Protein AF-A0AAE7NLT5-F1 (afdb_monomer_lite)

Organism: NCBI:txid858423

Secondary structure (DSSP, 8-state):
-PPPHHHHHHHHHHHHHHHHTT-HHHHHHHHHHHHHHHHHHHHHHTTPPPPHHHHT--STTHHHHHHHHHHHHHHHHHHTT-----HHHHHHHHHHHHHHIIIIIHHHHHT--PPPPHHHHHHHHHHHHHHHHTTEEESSTTS--EEE-SBTTB--

Radius of gyration: 15.82 Å; chains: 1; bounding box: 40×37×44 Å

Foldseek 3Di:
DQDDVVVLVVLLVVLVVCLVVWNQVVNQVSLVVNLLSLLVVLCVQAVQDQDPVLVPDPDLCNSVSSLVSVVVQLVVCVVVVQFPFDPVLVVLQVVLVVLLCVQHSVCSVVVDPDGHTSVSSVSNSVSSVSNSQSQWDDPPPPPPDIDGANHRRGRD

Structure (mmCIF, N/CA/C/O backbone):
data_AF-A0AAE7NLT5-F1
#
_entry.id   AF-A0AAE7NLT5-F1
#
loop_
_atom_site.group_PDB
_atom_site.id
_atom_site.type_symbol
_atom_site.label_atom_id
_atom_site.label_alt_id
_atom_site.label_comp_id
_atom_site.label_asym_id
_atom_site.label_entity_id
_atom_site.label_seq_id
_atom_site.pdbx_PDB_ins_code
_atom_site.Cartn_x
_atom_site.Cartn_y
_atom_site.Cartn_z
_atom_site.occupancy
_atom_site.B_iso_or_equiv
_atom_site.auth_seq_id
_atom_site.auth_comp_id
_atom_site.auth_asym_id
_atom_site.auth_atom_id
_atom_site.pdbx_PDB_model_num
ATOM 1 N N . MET A 1 1 ? 6.255 -16.065 9.044 1.00 43.25 1 MET A N 1
ATOM 2 C CA . MET A 1 1 ? 7.531 -15.471 9.501 1.00 43.25 1 MET A CA 1
ATOM 3 C C . MET A 1 1 ? 7.664 -14.153 8.763 1.00 43.25 1 MET A C 1
ATOM 5 O O . MET A 1 1 ? 7.668 -14.196 7.543 1.00 43.25 1 MET A O 1
ATOM 9 N N . LEU A 1 2 ? 7.675 -13.008 9.451 1.00 53.44 2 LEU A N 1
ATOM 10 C CA . LEU A 1 2 ? 7.909 -11.722 8.783 1.00 53.44 2 LEU A CA 1
ATOM 11 C C . LEU A 1 2 ? 9.333 -11.711 8.195 1.00 53.44 2 LEU A C 1
ATOM 13 O O . LEU A 1 2 ? 10.253 -12.177 8.879 1.00 53.44 2 LEU A O 1
ATOM 17 N N . PRO A 1 3 ? 9.548 -11.183 6.979 1.00 58.75 3 PRO A N 1
ATOM 18 C CA . PRO A 1 3 ? 10.893 -10.929 6.482 1.00 58.75 3 PRO A CA 1
ATOM 19 C C . PRO A 1 3 ? 11.623 -10.022 7.474 1.00 58.75 3 PRO A C 1
ATOM 21 O O . PRO A 1 3 ? 11.051 -9.059 7.989 1.00 58.75 3 PRO A O 1
ATOM 24 N N . GLN A 1 4 ? 12.892 -10.316 7.760 1.00 67.94 4 GLN A N 1
ATOM 25 C CA . GLN A 1 4 ? 13.691 -9.437 8.610 1.00 67.94 4 GLN A CA 1
ATOM 26 C C . GLN A 1 4 ? 13.733 -8.041 7.974 1.00 67.94 4 GLN A C 1
ATOM 28 O O . GLN A 1 4 ? 14.023 -7.926 6.785 1.00 67.94 4 GLN A O 1
ATOM 33 N N . SER A 1 5 ? 13.480 -6.979 8.745 1.00 70.44 5 SER A N 1
ATOM 34 C CA . SER A 1 5 ? 13.409 -5.600 8.230 1.00 70.44 5 SER A CA 1
ATOM 35 C C . SER A 1 5 ? 14.638 -5.189 7.400 1.00 70.44 5 SER A C 1
ATOM 37 O O . SER A 1 5 ? 14.513 -4.418 6.454 1.00 70.44 5 SER A O 1
ATOM 39 N N . GLY A 1 6 ? 15.814 -5.771 7.677 1.00 76.25 6 GLY A N 1
ATOM 40 C CA . GLY A 1 6 ? 17.022 -5.579 6.866 1.00 76.25 6 GLY A CA 1
ATOM 41 C C . GLY A 1 6 ? 16.909 -6.085 5.420 1.00 76.25 6 GLY A C 1
ATOM 42 O O . GLY A 1 6 ? 17.471 -5.473 4.516 1.00 76.25 6 GLY A O 1
ATOM 43 N N . VAL A 1 7 ? 16.151 -7.156 5.169 1.00 81.75 7 VAL A N 1
ATOM 44 C CA . VAL A 1 7 ? 15.893 -7.680 3.816 1.00 81.75 7 VAL A CA 1
ATOM 45 C C . VAL A 1 7 ? 14.993 -6.724 3.034 1.00 81.75 7 VAL A C 1
ATOM 47 O O . VAL A 1 7 ? 15.291 -6.417 1.882 1.00 81.75 7 VAL A O 1
ATOM 50 N N . ILE A 1 8 ? 13.944 -6.199 3.672 1.00 84.19 8 ILE A N 1
ATOM 51 C CA . ILE A 1 8 ? 12.999 -5.255 3.056 1.00 84.19 8 ILE A CA 1
ATOM 52 C C . ILE A 1 8 ? 13.724 -3.966 2.649 1.00 84.19 8 ILE A C 1
ATOM 54 O O . ILE A 1 8 ? 13.619 -3.536 1.500 1.00 84.19 8 ILE A O 1
ATOM 58 N N . HIS A 1 9 ? 14.530 -3.396 3.553 1.00 87.56 9 HIS A N 1
ATOM 59 C CA . HIS A 1 9 ? 15.336 -2.210 3.249 1.00 87.56 9 HIS A CA 1
ATOM 60 C C . HIS A 1 9 ? 16.325 -2.476 2.114 1.00 87.56 9 HIS A C 1
ATOM 62 O O .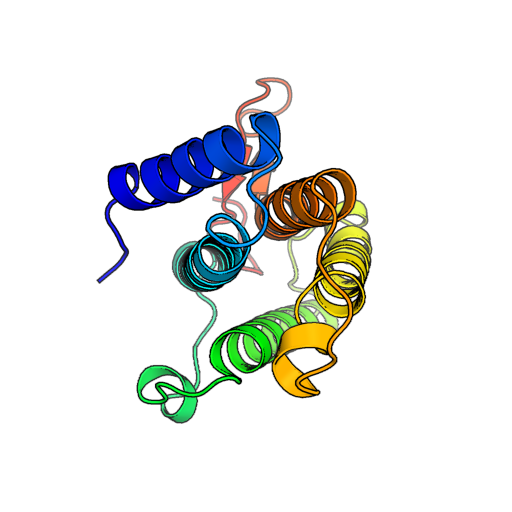 HIS A 1 9 ? 16.433 -1.672 1.195 1.00 87.56 9 HIS A O 1
ATOM 68 N N . LYS A 1 10 ? 16.980 -3.643 2.104 1.00 90.00 10 LYS A N 1
ATOM 69 C CA . LYS A 1 10 ? 17.905 -4.005 1.026 1.00 90.00 10 LYS A CA 1
ATOM 70 C C . LYS A 1 10 ? 17.208 -4.094 -0.333 1.00 90.00 10 LYS A C 1
ATOM 72 O O . LYS A 1 10 ? 17.775 -3.623 -1.317 1.00 90.00 10 LYS A O 1
ATOM 77 N N . ILE A 1 11 ? 16.008 -4.678 -0.409 1.00 91.44 11 ILE A N 1
ATOM 78 C CA . ILE A 1 11 ? 15.230 -4.745 -1.658 1.00 91.44 11 ILE A CA 1
ATOM 79 C C . ILE A 1 11 ? 14.889 -3.333 -2.133 1.00 91.44 11 ILE A C 1
ATOM 81 O O . ILE A 1 11 ? 15.144 -3.019 -3.296 1.00 91.44 11 ILE A O 1
ATOM 85 N N . ARG A 1 12 ? 14.385 -2.477 -1.238 1.00 93.69 12 ARG A N 1
ATOM 86 C CA . ARG A 1 12 ? 14.073 -1.074 -1.534 1.00 93.69 12 ARG A CA 1
ATOM 87 C C . ARG A 1 12 ? 15.296 -0.329 -2.073 1.00 93.69 12 ARG A C 1
ATOM 89 O O . ARG A 1 12 ? 15.247 0.211 -3.174 1.00 93.69 12 ARG A O 1
ATOM 96 N N . ASP A 1 13 ? 16.400 -0.354 -1.334 1.00 94.19 13 ASP A N 1
ATOM 97 C CA . ASP A 1 13 ? 17.609 0.413 -1.649 1.00 94.19 13 ASP A CA 1
ATOM 98 C C . ASP A 1 13 ? 18.252 -0.070 -2.956 1.00 94.19 13 ASP A C 1
ATOM 100 O O . ASP A 1 13 ? 18.623 0.731 -3.812 1.00 94.19 13 ASP A O 1
ATOM 104 N N . THR A 1 14 ? 18.295 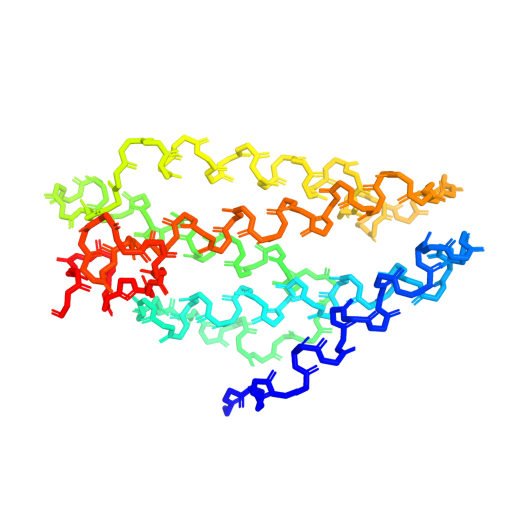-1.390 -3.166 1.00 93.62 14 THR A N 1
ATOM 105 C CA . THR A 1 14 ? 18.775 -1.983 -4.424 1.00 93.62 14 THR A CA 1
ATOM 106 C C . THR A 1 14 ? 17.883 -1.584 -5.603 1.00 93.62 14 THR A C 1
ATOM 108 O O . THR A 1 14 ? 18.382 -1.297 -6.687 1.00 93.62 14 THR A O 1
ATOM 111 N N . THR A 1 15 ? 16.563 -1.543 -5.401 1.00 94.31 15 THR A N 1
ATOM 112 C CA . THR A 1 15 ? 15.610 -1.125 -6.438 1.00 94.31 15 THR A CA 1
ATOM 113 C C . THR A 1 15 ? 15.830 0.335 -6.821 1.00 94.31 15 THR A C 1
ATOM 115 O O . THR A 1 15 ? 15.913 0.637 -8.008 1.00 94.31 15 THR A O 1
ATOM 118 N N . HIS A 1 16 ? 16.006 1.234 -5.848 1.00 95.31 16 HIS A N 1
ATOM 119 C CA . HIS A 1 16 ? 16.345 2.630 -6.137 1.00 95.31 16 HIS A CA 1
ATOM 120 C C . HIS A 1 16 ? 17.666 2.760 -6.901 1.00 95.31 16 HIS A C 1
ATOM 122 O O . HIS A 1 16 ? 17.696 3.466 -7.904 1.00 95.31 16 HIS A O 1
ATOM 128 N N . ALA A 1 17 ? 18.707 2.015 -6.519 1.00 95.44 17 ALA A N 1
ATOM 129 C CA . ALA A 1 17 ? 19.989 2.036 -7.226 1.00 95.44 17 ALA A CA 1
ATOM 130 C C . ALA A 1 17 ? 19.867 1.622 -8.709 1.00 95.44 17 ALA A C 1
ATOM 132 O O . ALA A 1 17 ? 20.485 2.233 -9.584 1.00 95.44 17 ALA A O 1
ATOM 133 N N . PHE A 1 18 ? 19.029 0.628 -9.026 1.00 94.44 18 PHE A N 1
ATOM 134 C CA . PHE A 1 18 ? 18.733 0.275 -10.419 1.00 94.44 18 PHE A CA 1
ATOM 135 C C . PHE A 1 18 ? 17.965 1.385 -11.145 1.00 94.44 18 PHE A C 1
ATOM 137 O O . PHE A 1 18 ? 18.321 1.763 -12.259 1.00 94.44 18 PHE A O 1
ATOM 144 N N . LEU A 1 19 ? 16.959 1.973 -10.495 1.00 94.88 19 LEU A N 1
ATOM 145 C CA . LEU A 1 19 ? 16.178 3.069 -11.073 1.00 94.88 19 LEU A CA 1
ATOM 146 C C . LEU A 1 19 ? 17.008 4.338 -11.307 1.00 94.88 19 LEU A C 1
ATOM 148 O O . LEU A 1 19 ? 16.733 5.077 -12.251 1.00 94.88 19 LEU A O 1
ATOM 152 N N . ASP A 1 20 ? 18.017 4.597 -10.479 1.00 94.75 20 ASP A N 1
ATOM 153 C CA . ASP A 1 20 ? 18.922 5.742 -10.622 1.00 94.75 20 ASP A CA 1
ATOM 154 C C . ASP A 1 20 ? 19.894 5.585 -11.795 1.00 94.75 20 ASP A C 1
ATOM 156 O O . ASP A 1 20 ? 20.291 6.581 -12.396 1.00 94.75 20 ASP A O 1
ATOM 160 N N . THR A 1 21 ? 20.213 4.348 -12.180 1.00 95.31 21 THR A N 1
ATOM 161 C CA . THR A 1 21 ? 21.024 4.045 -13.373 1.00 95.31 21 THR A CA 1
ATOM 162 C C . THR A 1 21 ? 20.182 3.820 -14.634 1.00 95.31 21 THR A C 1
ATOM 164 O O . THR A 1 21 ? 20.730 3.582 -15.707 1.00 95.31 21 THR A O 1
ATOM 167 N N . GLY A 1 22 ? 18.851 3.918 -14.529 1.00 91.00 22 GLY A N 1
ATOM 168 C CA . GLY A 1 22 ? 17.919 3.693 -15.637 1.00 91.00 22 GLY A CA 1
ATOM 169 C C . GLY A 1 22 ? 17.648 2.219 -15.952 1.00 91.00 22 GLY A C 1
ATOM 170 O O . GLY A 1 22 ? 16.963 1.933 -16.930 1.00 91.00 22 GLY A O 1
ATOM 171 N N . ASN A 1 23 ? 18.139 1.287 -15.132 1.00 92.00 23 ASN A N 1
ATOM 172 C CA . ASN A 1 23 ? 17.928 -0.147 -15.308 1.00 92.00 23 ASN A CA 1
ATOM 173 C C . ASN A 1 23 ? 16.531 -0.556 -14.808 1.00 92.00 23 ASN A C 1
ATOM 175 O O . ASN A 1 23 ? 16.336 -0.932 -13.650 1.00 92.00 23 ASN A O 1
ATOM 179 N N . THR A 1 24 ? 15.531 -0.436 -15.680 1.00 90.88 24 THR A N 1
ATOM 180 C CA . THR A 1 24 ? 14.134 -0.760 -15.360 1.00 90.88 24 THR A CA 1
ATOM 181 C C . THR A 1 24 ? 13.845 -2.260 -15.386 1.00 90.88 24 THR A C 1
ATOM 183 O O . THR A 1 24 ? 12.963 -2.700 -14.646 1.00 90.88 24 THR A O 1
ATOM 186 N N . ASP A 1 25 ? 14.610 -3.041 -16.150 1.00 89.12 25 ASP A N 1
ATOM 187 C CA . ASP A 1 25 ? 14.444 -4.493 -16.281 1.00 89.12 25 ASP A CA 1
ATOM 188 C C . ASP A 1 25 ? 14.768 -5.230 -14.975 1.00 89.12 25 ASP A C 1
ATOM 190 O O . ASP A 1 25 ? 13.997 -6.089 -14.546 1.00 89.12 25 ASP A O 1
ATOM 194 N N . ASP A 1 26 ? 15.849 -4.845 -14.287 1.00 89.19 26 ASP A N 1
ATOM 195 C CA . ASP A 1 26 ? 16.204 -5.418 -12.981 1.00 89.19 26 ASP A CA 1
ATOM 196 C C . ASP A 1 26 ? 15.395 -4.810 -11.825 1.00 89.19 26 ASP A C 1
ATOM 198 O O . ASP A 1 26 ? 15.167 -5.466 -10.799 1.00 89.19 26 ASP A O 1
ATOM 202 N N . ALA A 1 27 ? 14.947 -3.557 -11.964 1.00 91.62 27 ALA A N 1
ATOM 203 C CA . ALA A 1 27 ? 14.131 -2.891 -10.952 1.00 91.62 27 ALA A CA 1
ATOM 204 C C . ALA A 1 27 ? 12.711 -3.464 -10.899 1.00 91.62 27 ALA A C 1
ATOM 206 O O . ALA A 1 27 ? 12.191 -3.724 -9.813 1.00 91.62 27 ALA A O 1
ATOM 207 N N . ALA A 1 28 ? 12.086 -3.691 -12.058 1.00 88.56 28 ALA A N 1
ATOM 208 C CA . ALA A 1 28 ? 10.700 -4.125 -12.154 1.00 88.56 28 ALA A CA 1
ATOM 209 C C . ALA A 1 28 ? 10.386 -5.356 -11.285 1.00 88.56 28 ALA A C 1
ATOM 211 O O . ALA A 1 28 ? 9.534 -5.218 -10.413 1.00 88.56 28 ALA A O 1
ATOM 212 N N . PRO A 1 29 ? 11.039 -6.528 -11.400 1.00 86.75 29 PRO A N 1
ATOM 213 C CA . PRO A 1 29 ? 10.693 -7.698 -10.585 1.00 86.75 29 PRO A CA 1
ATOM 214 C C . PRO A 1 29 ? 10.886 -7.471 -9.075 1.00 86.75 29 PRO A C 1
ATOM 216 O O . PRO A 1 29 ? 10.167 -8.058 -8.266 1.00 86.75 29 PRO A O 1
ATOM 219 N N . ARG A 1 30 ? 11.805 -6.583 -8.676 1.00 90.44 30 ARG A N 1
ATOM 220 C CA . ARG A 1 30 ? 12.052 -6.245 -7.265 1.00 90.44 30 ARG A CA 1
ATOM 221 C C . ARG A 1 30 ? 10.960 -5.368 -6.670 1.00 90.44 30 ARG A C 1
ATOM 223 O O . ARG A 1 30 ? 10.654 -5.524 -5.493 1.00 90.44 30 ARG A O 1
ATOM 230 N N . ILE A 1 31 ? 10.333 -4.506 -7.472 1.00 92.06 31 ILE A N 1
ATOM 231 C CA . ILE A 1 31 ? 9.182 -3.696 -7.043 1.00 92.06 31 ILE A CA 1
ATOM 232 C C . ILE A 1 31 ? 8.015 -4.594 -6.634 1.00 92.06 31 ILE A C 1
ATOM 234 O O . ILE A 1 31 ? 7.382 -4.331 -5.616 1.00 92.06 31 ILE A O 1
ATOM 238 N N . ARG A 1 32 ? 7.758 -5.688 -7.365 1.00 87.12 32 ARG A N 1
ATOM 23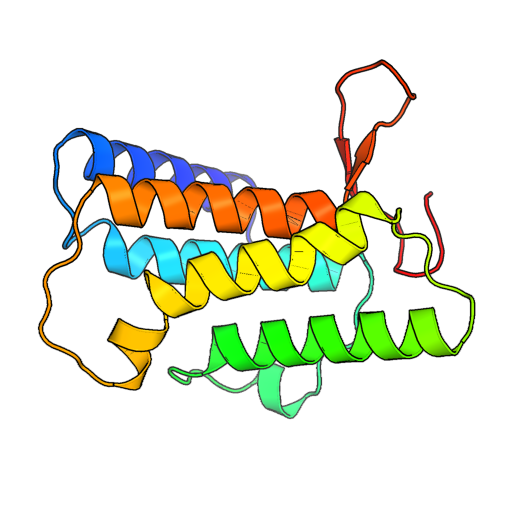9 C CA . ARG A 1 32 ? 6.729 -6.668 -6.986 1.00 87.12 32 ARG A CA 1
ATOM 240 C C . ARG A 1 32 ? 7.033 -7.300 -5.637 1.00 87.12 32 ARG A C 1
ATOM 242 O O . ARG A 1 32 ? 6.172 -7.275 -4.765 1.00 87.12 32 ARG A O 1
ATOM 249 N N . GLN A 1 33 ? 8.253 -7.808 -5.465 1.00 87.44 33 GLN A N 1
ATOM 250 C CA . GLN A 1 33 ? 8.687 -8.390 -4.192 1.00 87.44 33 GLN A CA 1
ATOM 251 C C . GLN A 1 33 ? 8.533 -7.373 -3.060 1.00 87.44 33 GLN A C 1
ATOM 253 O O . GLN A 1 33 ? 7.952 -7.674 -2.024 1.00 87.44 33 GLN A O 1
ATOM 258 N N . TYR A 1 34 ? 9.004 -6.143 -3.281 1.00 92.38 34 TYR A N 1
ATOM 259 C CA . TYR A 1 34 ? 8.878 -5.063 -2.314 1.00 92.38 34 TYR A CA 1
ATOM 260 C C . TYR A 1 34 ? 7.420 -4.797 -1.941 1.00 92.38 34 TYR A C 1
ATOM 262 O O . TYR A 1 34 ? 7.091 -4.694 -0.762 1.00 92.38 34 TYR A O 1
ATOM 270 N N . PHE A 1 35 ? 6.540 -4.731 -2.937 1.00 91.88 35 PHE A N 1
ATOM 271 C CA . PHE A 1 35 ? 5.133 -4.463 -2.715 1.00 91.88 35 PHE A CA 1
ATOM 272 C C . PHE A 1 35 ? 4.442 -5.583 -1.936 1.00 91.88 35 PHE A C 1
ATOM 274 O O . PHE A 1 35 ? 3.766 -5.299 -0.952 1.00 91.88 35 PHE A O 1
ATOM 281 N N . GLU A 1 36 ? 4.647 -6.840 -2.329 1.00 89.06 36 GLU A N 1
ATOM 282 C CA . GLU A 1 36 ? 4.102 -8.008 -1.627 1.00 89.06 36 GLU A CA 1
ATOM 283 C C . GLU A 1 36 ? 4.561 -8.019 -0.161 1.00 89.06 36 GLU A C 1
ATOM 285 O O . GLU A 1 36 ? 3.726 -8.104 0.739 1.00 89.06 36 GLU A O 1
ATOM 290 N N . PHE A 1 37 ? 5.849 -7.767 0.103 1.00 89.75 37 PHE A N 1
ATOM 291 C CA . PHE A 1 37 ? 6.352 -7.648 1.473 1.00 89.75 37 PHE A CA 1
ATOM 292 C C . PHE A 1 37 ? 5.716 -6.500 2.257 1.00 89.75 37 PHE A C 1
ATOM 294 O O . PHE A 1 37 ? 5.427 -6.653 3.444 1.00 89.75 37 PHE A O 1
ATOM 301 N N . LYS A 1 38 ? 5.491 -5.343 1.630 1.00 93.75 38 LYS A N 1
ATOM 302 C CA . LYS A 1 38 ? 4.842 -4.205 2.295 1.00 93.75 38 LYS A CA 1
ATOM 303 C C . LYS A 1 38 ? 3.371 -4.481 2.600 1.00 93.75 38 LYS A C 1
ATOM 305 O O . LYS A 1 38 ? 2.899 -4.076 3.659 1.00 93.75 38 LYS A O 1
ATOM 310 N N . LEU A 1 39 ? 2.665 -5.196 1.727 1.00 93.38 39 LEU A N 1
ATOM 311 C CA . LEU A 1 39 ? 1.291 -5.635 1.975 1.00 93.38 39 LEU A CA 1
ATOM 312 C C . LEU A 1 39 ? 1.229 -6.625 3.145 1.00 93.38 39 LEU A C 1
ATOM 314 O O . LEU A 1 39 ? 0.422 -6.445 4.056 1.00 93.38 39 LEU A O 1
ATOM 318 N N . GLU A 1 40 ? 2.115 -7.623 3.166 1.00 91.19 40 GLU A N 1
ATOM 319 C CA . GLU A 1 40 ? 2.239 -8.572 4.281 1.00 91.19 40 GLU A CA 1
ATOM 320 C C . GLU A 1 40 ? 2.613 -7.879 5.597 1.00 91.19 40 GLU A C 1
ATOM 322 O O . GLU A 1 40 ? 2.065 -8.208 6.652 1.00 91.19 40 GLU A O 1
ATOM 327 N N . GLU A 1 41 ? 3.520 -6.897 5.547 1.00 92.44 41 GLU A N 1
ATOM 328 C CA . GLU A 1 41 ? 3.887 -6.093 6.711 1.00 92.44 41 GLU A CA 1
ATOM 329 C C . GLU A 1 41 ? 2.665 -5.354 7.260 1.00 92.44 41 GLU A C 1
ATOM 331 O O . GLU A 1 41 ? 2.385 -5.474 8.452 1.00 92.44 41 GLU A O 1
ATOM 336 N N . VAL A 1 42 ? 1.920 -4.633 6.413 1.00 95.25 42 VAL A N 1
ATOM 337 C CA . VAL A 1 42 ? 0.690 -3.927 6.811 1.00 95.25 42 VAL A CA 1
ATOM 338 C C . VAL A 1 42 ? -0.279 -4.900 7.472 1.00 95.25 42 VAL A C 1
ATOM 340 O O . VAL A 1 42 ? -0.684 -4.681 8.613 1.00 95.25 42 VAL A O 1
ATOM 343 N N . ILE A 1 43 ? -0.591 -6.004 6.794 1.00 93.88 43 ILE A N 1
ATOM 344 C CA . ILE A 1 43 ? -1.505 -7.038 7.282 1.00 93.88 43 ILE A CA 1
ATOM 345 C C . ILE A 1 43 ? -1.094 -7.526 8.670 1.00 93.88 43 ILE A C 1
ATOM 347 O O . ILE A 1 43 ? -1.910 -7.544 9.593 1.00 93.88 43 ILE A O 1
ATOM 351 N N . SER A 1 44 ? 0.178 -7.890 8.836 1.00 92.56 44 SER A N 1
ATOM 352 C CA . SER A 1 44 ? 0.681 -8.413 10.100 1.00 92.56 44 SER A CA 1
ATOM 353 C C . SER A 1 44 ? 0.713 -7.356 11.200 1.00 92.56 44 SER A C 1
ATOM 355 O O . SER A 1 44 ? 0.488 -7.696 12.360 1.00 92.56 44 SER A O 1
ATOM 357 N N . ARG A 1 45 ? 1.042 -6.102 10.871 1.00 94.31 45 ARG A N 1
ATOM 358 C CA . ARG A 1 45 ? 1.193 -5.014 11.846 1.00 94.31 45 ARG A CA 1
ATOM 359 C C . ARG A 1 45 ? -0.146 -4.524 12.374 1.00 94.31 45 ARG A C 1
ATOM 361 O O . ARG A 1 45 ? -0.230 -4.253 13.565 1.00 94.31 45 ARG A O 1
ATOM 368 N N . VAL A 1 46 ? -1.169 -4.453 11.519 1.00 94.50 46 VAL A N 1
ATOM 369 C CA . VAL A 1 46 ? -2.513 -3.988 11.902 1.00 94.50 46 VAL A CA 1
ATOM 370 C C . VAL A 1 46 ? -3.509 -5.126 12.162 1.00 94.50 46 VAL A C 1
ATOM 372 O O . VAL A 1 46 ? -4.702 -4.878 12.342 1.00 94.50 46 VAL A O 1
ATOM 375 N N . GLY A 1 47 ? -3.035 -6.375 12.199 1.00 90.50 47 GLY A N 1
ATOM 376 C CA . GLY A 1 47 ? -3.833 -7.540 12.587 1.00 90.50 47 GLY A CA 1
ATOM 377 C C . GLY A 1 47 ? -4.962 -7.884 11.614 1.00 90.50 47 GLY A C 1
ATOM 378 O O . GLY A 1 47 ? -6.030 -8.313 12.048 1.00 90.50 47 GLY A O 1
ATOM 379 N N . ILE A 1 48 ? -4.752 -7.686 10.310 1.00 92.00 48 ILE A N 1
ATOM 380 C CA . ILE A 1 48 ? -5.742 -8.044 9.288 1.00 92.00 48 ILE A CA 1
ATOM 381 C C . ILE A 1 48 ? -5.741 -9.570 9.107 1.00 92.00 48 ILE A C 1
ATOM 383 O O . ILE A 1 48 ? -4.690 -10.151 8.825 1.00 92.00 48 ILE A O 1
ATOM 387 N N . PRO A 1 49 ? -6.892 -10.252 9.246 1.00 85.25 49 PRO A N 1
ATOM 388 C CA . PRO A 1 49 ? -6.969 -11.683 8.995 1.00 85.25 49 PRO A CA 1
ATOM 389 C C . PRO A 1 49 ? -6.813 -11.965 7.496 1.00 85.25 49 PRO A C 1
ATOM 391 O O . PRO A 1 49 ? -7.581 -11.459 6.679 1.00 85.25 49 PRO A O 1
ATOM 394 N N . VAL A 1 50 ? -5.838 -12.802 7.133 1.00 77.38 50 VAL A N 1
ATOM 395 C CA . VAL A 1 50 ? -5.650 -13.254 5.747 1.00 77.38 50 VAL A CA 1
ATOM 396 C C . VAL A 1 50 ? -6.408 -14.562 5.530 1.00 77.38 50 VAL A C 1
ATOM 398 O O . VAL A 1 50 ? -6.174 -15.527 6.263 1.00 77.38 50 VAL A O 1
ATOM 401 N N . PRO A 1 51 ? -7.294 -14.641 4.523 1.00 69.44 51 PRO A N 1
ATOM 402 C CA . PRO A 1 51 ? -7.898 -15.896 4.103 1.00 69.44 51 PRO A CA 1
ATOM 403 C C . PRO A 1 51 ? -6.844 -16.975 3.822 1.00 69.44 51 PRO A C 1
ATOM 405 O O . PRO A 1 51 ? -5.885 -16.745 3.087 1.00 69.44 51 PRO A O 1
ATOM 408 N N . ILE A 1 52 ? -7.067 -18.183 4.345 1.00 61.50 52 ILE A N 1
ATOM 409 C CA . ILE A 1 52 ? -6.165 -19.339 4.197 1.00 61.50 52 ILE A CA 1
ATOM 410 C C . ILE A 1 52 ? -5.809 -19.600 2.722 1.00 61.50 52 ILE A C 1
ATOM 412 O O . ILE A 1 52 ? -4.664 -19.907 2.415 1.00 61.50 52 ILE A O 1
ATOM 416 N N . GLY A 1 53 ? -6.754 -19.405 1.796 1.00 61.44 53 GLY A N 1
ATOM 417 C CA . GLY A 1 53 ? -6.522 -19.590 0.358 1.00 61.44 53 GLY A CA 1
ATOM 418 C C . GLY A 1 53 ? -5.500 -18.631 -0.268 1.00 61.44 53 GLY A C 1
ATOM 419 O O . GLY A 1 53 ? -4.954 -18.949 -1.316 1.00 61.44 53 GLY A O 1
ATOM 420 N N . ILE A 1 54 ? -5.210 -17.486 0.360 1.00 64.81 54 ILE A N 1
ATOM 421 C CA . ILE A 1 54 ? -4.166 -16.548 -0.086 1.00 64.81 54 ILE A CA 1
ATOM 422 C C . ILE A 1 54 ? -2.804 -16.966 0.476 1.00 64.81 54 ILE A C 1
ATOM 424 O O . ILE A 1 54 ? -1.806 -16.899 -0.231 1.00 64.81 54 ILE A O 1
ATOM 428 N N . ALA A 1 55 ? -2.768 -17.471 1.714 1.00 58.19 55 ALA A N 1
ATOM 429 C CA . ALA A 1 55 ? -1.533 -17.849 2.406 1.00 58.19 55 ALA A CA 1
ATOM 430 C C . ALA A 1 55 ? -0.752 -18.998 1.735 1.00 58.19 55 ALA A C 1
ATOM 432 O O . ALA A 1 55 ? 0.418 -19.202 2.052 1.00 58.19 55 ALA A O 1
ATOM 433 N N . PHE A 1 56 ? -1.389 -19.748 0.830 1.00 54.75 56 PHE A N 1
ATOM 434 C CA . PHE A 1 56 ? -0.798 -20.896 0.134 1.00 54.75 56 PHE A CA 1
ATOM 435 C C . PHE A 1 56 ? -0.658 -20.705 -1.383 1.00 54.75 56 PHE A C 1
ATOM 437 O O . PHE A 1 56 ? -0.321 -21.664 -2.074 1.00 54.75 56 PHE A O 1
ATOM 444 N N . ASN A 1 57 ? -0.939 -19.512 -1.920 1.00 57.44 57 ASN A N 1
ATOM 445 C CA . ASN A 1 57 ? -1.003 -19.306 -3.366 1.00 57.44 57 ASN A CA 1
ATOM 446 C C . ASN A 1 57 ? 0.226 -18.549 -3.891 1.00 57.44 57 ASN A C 1
ATOM 448 O O . ASN A 1 57 ? 0.404 -17.377 -3.581 1.00 57.44 57 ASN A O 1
ATOM 452 N N . ASP A 1 58 ? 1.039 -19.196 -4.727 1.00 55.84 58 ASP A N 1
ATOM 453 C CA . ASP A 1 58 ? 2.272 -18.635 -5.317 1.00 55.84 58 ASP A CA 1
ATOM 454 C C . ASP A 1 58 ? 2.011 -17.950 -6.682 1.00 55.84 58 ASP A C 1
ATOM 456 O O . ASP A 1 58 ? 2.811 -17.983 -7.618 1.00 55.84 58 ASP A O 1
ATOM 460 N N . ASP A 1 59 ? 0.813 -17.383 -6.843 1.00 67.38 59 ASP A N 1
ATOM 461 C CA . ASP A 1 59 ? 0.286 -16.948 -8.138 1.00 67.38 59 ASP A CA 1
ATOM 462 C C . ASP A 1 59 ? 0.633 -15.480 -8.458 1.00 67.38 59 ASP A C 1
ATOM 464 O O . ASP A 1 59 ? 0.874 -14.638 -7.589 1.00 67.38 59 ASP A O 1
ATOM 468 N N . LYS A 1 60 ? 0.569 -15.119 -9.744 1.00 65.31 60 LYS A N 1
ATOM 469 C CA . LYS A 1 60 ? 0.679 -13.746 -10.276 1.00 65.31 60 LYS A CA 1
ATOM 470 C C . LYS A 1 60 ? -0.320 -12.759 -9.655 1.00 65.31 60 LYS A C 1
ATOM 472 O O . LYS A 1 60 ? -0.189 -11.556 -9.860 1.00 65.31 60 LYS A O 1
ATOM 477 N N . GLN A 1 61 ? -1.304 -13.262 -8.911 1.00 74.88 61 GLN A N 1
ATOM 478 C CA . GLN A 1 61 ? -2.360 -12.498 -8.257 1.00 74.88 61 GLN A CA 1
ATOM 479 C C . GLN A 1 61 ? -2.113 -12.244 -6.760 1.00 74.88 61 GLN A C 1
ATOM 481 O O . GLN A 1 61 ? -2.959 -11.617 -6.130 1.00 74.88 61 GLN A O 1
ATOM 486 N N . MET A 1 62 ? -0.982 -12.675 -6.180 1.00 82.88 62 MET A N 1
ATOM 487 C CA . MET A 1 62 ? -0.670 -12.486 -4.750 1.00 82.88 62 MET A CA 1
ATOM 488 C C . MET A 1 62 ? -0.890 -11.034 -4.291 1.00 82.88 62 MET A C 1
ATOM 490 O O . MET A 1 62 ? -1.710 -10.784 -3.410 1.00 82.88 62 MET A O 1
ATOM 494 N N . ALA A 1 63 ? -0.236 -10.062 -4.939 1.00 85.00 63 ALA A N 1
ATOM 495 C CA . ALA A 1 63 ? -0.382 -8.646 -4.593 1.00 85.00 63 ALA A CA 1
ATOM 496 C C . ALA A 1 63 ? -1.844 -8.170 -4.659 1.00 85.00 63 ALA A C 1
ATOM 498 O O . ALA A 1 63 ? -2.315 -7.487 -3.753 1.00 85.00 63 ALA A O 1
ATOM 499 N N . LYS A 1 64 ? -2.590 -8.576 -5.696 1.00 85.31 64 LYS A N 1
ATOM 500 C CA . LYS A 1 64 ? -4.014 -8.244 -5.833 1.00 85.31 64 LYS A CA 1
ATOM 501 C C . LYS A 1 64 ? -4.832 -8.822 -4.675 1.00 85.31 64 LYS A C 1
ATOM 503 O O . LYS A 1 64 ? -5.616 -8.105 -4.064 1.00 85.31 64 LYS A O 1
ATOM 508 N N . ASN A 1 65 ? -4.618 -10.091 -4.349 1.00 86.31 65 ASN A N 1
ATOM 509 C CA . ASN A 1 65 ? -5.328 -10.780 -3.277 1.00 86.31 65 ASN A CA 1
ATOM 510 C C . ASN A 1 65 ? -5.069 -10.127 -1.908 1.00 86.31 65 ASN A C 1
ATOM 512 O O . ASN A 1 65 ? -5.996 -9.969 -1.114 1.00 86.31 65 ASN A O 1
ATOM 516 N N . LEU A 1 66 ? -3.828 -9.710 -1.642 1.00 89.88 66 LEU A N 1
ATOM 517 C CA . LEU A 1 66 ? -3.471 -9.000 -0.413 1.00 89.88 66 LEU A CA 1
ATOM 518 C C . LEU A 1 66 ? -4.116 -7.603 -0.352 1.00 89.88 66 LEU A C 1
ATOM 520 O O . LEU A 1 66 ? -4.635 -7.227 0.698 1.00 89.88 66 LEU A O 1
ATOM 524 N N . ILE A 1 67 ? -4.154 -6.856 -1.465 1.00 91.38 67 ILE A N 1
ATOM 525 C CA . ILE A 1 67 ? -4.876 -5.570 -1.546 1.00 91.38 67 ILE A CA 1
ATOM 526 C C . ILE A 1 67 ? -6.365 -5.769 -1.250 1.00 91.38 67 ILE A C 1
ATOM 528 O O . ILE A 1 67 ? -6.929 -5.026 -0.449 1.00 91.38 67 ILE A O 1
ATOM 532 N N . ASP A 1 68 ? -6.994 -6.771 -1.868 1.00 90.00 68 ASP A N 1
ATOM 533 C CA . ASP A 1 68 ? -8.419 -7.056 -1.685 1.00 90.00 68 ASP A CA 1
ATOM 534 C C . ASP A 1 68 ? -8.728 -7.415 -0.221 1.00 90.00 68 ASP A C 1
ATOM 536 O O . ASP A 1 68 ? -9.711 -6.927 0.339 1.00 90.00 68 ASP A O 1
ATOM 540 N N . ALA A 1 69 ? -7.860 -8.198 0.432 1.00 91.75 69 ALA A N 1
ATOM 541 C CA . ALA A 1 69 ? -7.988 -8.529 1.851 1.00 91.75 69 ALA A CA 1
ATOM 542 C C . ALA A 1 69 ? -7.870 -7.289 2.753 1.00 91.75 69 ALA A C 1
ATOM 544 O O . ALA A 1 69 ? -8.680 -7.110 3.666 1.00 91.75 69 ALA A O 1
ATOM 545 N N . ILE A 1 70 ? -6.901 -6.406 2.481 1.00 94.94 70 ILE A N 1
ATOM 546 C CA . ILE A 1 70 ? -6.740 -5.152 3.227 1.00 94.94 70 ILE A CA 1
ATOM 547 C C . ILE A 1 70 ? -7.965 -4.258 3.044 1.00 94.94 70 ILE A C 1
ATOM 549 O O . ILE A 1 70 ? -8.512 -3.760 4.027 1.00 94.94 70 ILE A O 1
ATOM 553 N N . LYS A 1 71 ? -8.427 -4.087 1.802 1.00 94.31 71 LYS A N 1
ATOM 554 C CA . LYS A 1 71 ? -9.597 -3.265 1.491 1.00 94.31 71 LYS A CA 1
ATOM 555 C C . LYS A 1 71 ? -10.845 -3.788 2.201 1.00 94.31 71 LYS A C 1
ATOM 557 O O . LYS A 1 71 ? -11.517 -3.020 2.876 1.00 94.31 71 LYS A O 1
ATOM 562 N N . ALA A 1 72 ? -11.113 -5.091 2.122 1.00 93.81 72 ALA A N 1
ATOM 563 C CA . ALA A 1 72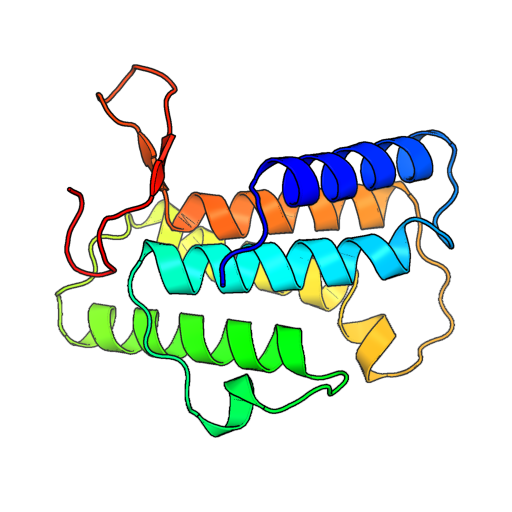 ? -12.259 -5.699 2.794 1.00 93.81 72 ALA A CA 1
ATOM 564 C C . ALA A 1 72 ? -12.221 -5.490 4.317 1.00 93.81 72 ALA A C 1
ATOM 566 O O . ALA A 1 72 ? -13.255 -5.238 4.936 1.00 93.81 72 ALA A O 1
ATOM 567 N N . ALA A 1 73 ? -11.035 -5.563 4.929 1.00 95.19 73 ALA A N 1
ATOM 568 C CA . ALA A 1 73 ? -10.878 -5.304 6.354 1.00 95.19 73 ALA A CA 1
ATOM 569 C C . ALA A 1 73 ? -11.135 -3.830 6.708 1.00 95.19 73 ALA A C 1
ATOM 571 O O . ALA A 1 73 ? -11.816 -3.567 7.699 1.00 95.19 73 ALA A O 1
ATOM 572 N N . VAL A 1 74 ? -10.632 -2.885 5.907 1.00 96.38 74 VAL A N 1
ATOM 573 C CA . VAL A 1 74 ? -10.893 -1.447 6.082 1.00 96.38 74 VAL A CA 1
ATOM 574 C C . VAL A 1 74 ? -12.387 -1.150 5.938 1.00 96.38 74 VAL A C 1
ATOM 576 O O . VAL A 1 74 ? -12.968 -0.585 6.862 1.00 96.38 74 VAL A O 1
ATOM 579 N N . ASP A 1 75 ? -13.017 -1.614 4.854 1.00 95.56 75 ASP A N 1
ATOM 580 C CA . ASP A 1 75 ? -14.444 -1.409 4.571 1.00 95.56 75 ASP A CA 1
ATOM 581 C C . ASP A 1 75 ? -15.325 -1.961 5.711 1.00 95.56 75 ASP A C 1
ATOM 583 O O . ASP A 1 75 ? -16.271 -1.310 6.153 1.00 95.56 75 ASP A O 1
ATOM 587 N N . LEU A 1 76 ? -14.988 -3.140 6.251 1.00 95.50 76 LEU A N 1
ATOM 588 C CA . LEU A 1 76 ? -15.707 -3.741 7.379 1.00 95.50 76 LEU A CA 1
ATOM 589 C C . LEU A 1 76 ? -15.594 -2.907 8.665 1.00 95.50 76 LEU A C 1
ATOM 591 O O . LEU A 1 76 ? -16.576 -2.759 9.395 1.00 95.50 76 LEU A O 1
ATOM 595 N N . HIS A 1 77 ? -14.402 -2.393 8.976 1.00 96.50 77 HIS A N 1
ATOM 596 C CA . HIS A 1 77 ? -14.190 -1.583 10.179 1.00 96.50 77 HIS A CA 1
ATOM 597 C C . HIS A 1 77 ? -14.835 -0.200 10.058 1.00 96.50 77 HIS A C 1
ATOM 599 O O . HIS A 1 77 ? -15.359 0.302 11.056 1.00 96.50 77 HIS A O 1
ATOM 605 N N . ASP A 1 78 ? -14.827 0.385 8.859 1.00 96.06 78 ASP A N 1
ATOM 606 C CA . ASP A 1 78 ? -15.483 1.661 8.566 1.00 96.06 78 ASP A CA 1
ATOM 607 C C . ASP A 1 78 ? -17.003 1.536 8.695 1.00 96.06 78 ASP A C 1
ATOM 609 O O . ASP A 1 78 ? -17.626 2.248 9.482 1.00 96.06 78 ASP A O 1
ATOM 613 N N . ALA A 1 79 ? -17.594 0.523 8.050 1.00 96.31 79 ALA A N 1
ATOM 614 C CA . ALA A 1 79 ? -19.024 0.230 8.153 1.00 96.31 79 ALA A CA 1
ATOM 615 C C . ALA A 1 79 ? -19.475 -0.060 9.597 1.00 96.31 79 ALA A C 1
ATOM 617 O O . ALA A 1 79 ? -20.623 0.194 9.960 1.00 96.31 79 ALA A O 1
ATOM 618 N N . ALA A 1 80 ? -18.575 -0.579 10.438 1.00 96.12 80 ALA A N 1
ATOM 619 C CA . ALA A 1 80 ? -18.828 -0.819 11.855 1.00 96.12 80 ALA A CA 1
ATOM 620 C C . ALA A 1 80 ? -18.590 0.409 12.757 1.00 96.12 80 ALA A C 1
ATOM 622 O O . ALA A 1 80 ? -18.719 0.275 13.977 1.00 96.12 80 ALA A O 1
ATOM 623 N N . GLY A 1 81 ? -18.195 1.562 12.202 1.00 95.69 81 GLY A N 1
ATOM 624 C CA . GLY A 1 81 ? -17.886 2.782 12.954 1.00 95.69 81 GLY A CA 1
ATOM 625 C C . GLY A 1 81 ? -16.692 2.637 13.902 1.00 95.69 81 GLY A C 1
ATOM 626 O O . GLY A 1 81 ? -16.648 3.284 14.947 1.00 95.69 81 GLY A O 1
ATOM 627 N N . ARG A 1 82 ? -15.757 1.731 13.591 1.00 95.81 82 ARG A N 1
ATOM 628 C CA . ARG A 1 82 ? -14.621 1.369 14.458 1.00 95.81 82 ARG A CA 1
ATOM 629 C C . ARG A 1 82 ? -13.260 1.675 13.849 1.00 95.81 82 ARG A C 1
ATOM 631 O O . ARG A 1 82 ? -12.254 1.432 14.509 1.00 95.81 82 ARG A O 1
ATOM 638 N N . LEU A 1 83 ? -13.215 2.165 12.615 1.00 97.06 83 LEU A N 1
ATOM 639 C CA . LEU A 1 83 ? -11.966 2.436 11.921 1.00 97.06 83 LEU A CA 1
ATOM 640 C C . LEU A 1 83 ? -11.215 3.618 12.558 1.00 97.06 83 LEU A C 1
ATOM 642 O O . LEU A 1 83 ? -11.785 4.688 12.747 1.00 97.06 83 LEU A O 1
ATOM 646 N N . VAL A 1 84 ? -9.929 3.432 12.874 1.00 96.69 84 VAL A N 1
ATOM 647 C CA . VAL A 1 84 ? -9.074 4.485 13.476 1.00 96.69 84 VAL A CA 1
ATOM 648 C C . VAL A 1 84 ? -8.219 5.257 12.473 1.00 96.69 84 VAL A C 1
ATOM 650 O O . VAL A 1 84 ? -7.448 6.134 12.876 1.00 96.69 84 VAL A O 1
ATOM 653 N N . LEU A 1 85 ? -8.329 4.917 11.189 1.00 96.31 85 LEU A N 1
ATOM 654 C CA . LEU A 1 85 ? -7.645 5.637 10.125 1.00 96.31 85 LEU A CA 1
ATOM 655 C C . LEU A 1 85 ? -8.240 7.037 9.976 1.00 96.31 85 LEU A C 1
ATOM 657 O O . LEU A 1 85 ? -9.452 7.238 10.013 1.00 96.31 85 LEU A O 1
ATOM 661 N N . GLU A 1 86 ? -7.365 8.013 9.803 1.00 95.44 86 GLU A N 1
ATOM 662 C CA . GLU A 1 86 ? -7.719 9.405 9.593 1.00 95.44 86 GLU A CA 1
ATOM 663 C C . GLU A 1 86 ? -8.264 9.610 8.170 1.00 95.44 86 GLU A C 1
ATOM 665 O O . GLU A 1 86 ? -7.885 8.881 7.247 1.00 95.44 86 GLU A O 1
ATOM 670 N N . PRO A 1 87 ? -9.112 10.631 7.937 1.00 95.00 87 PRO A N 1
ATOM 671 C CA . PRO A 1 87 ? -9.730 10.849 6.627 1.00 95.00 87 PRO A CA 1
ATOM 672 C C . PRO A 1 87 ? -8.723 10.933 5.469 1.00 95.00 87 PRO A C 1
ATOM 674 O O . PRO A 1 87 ? -8.975 10.418 4.380 1.00 95.00 87 PRO A O 1
ATOM 677 N N . ALA A 1 88 ? -7.554 11.535 5.710 1.00 95.38 88 ALA A N 1
ATOM 678 C CA . ALA A 1 88 ? -6.485 11.627 4.718 1.00 95.38 88 ALA A CA 1
ATOM 679 C C . ALA A 1 88 ? -5.892 10.254 4.358 1.00 95.38 88 ALA A C 1
ATOM 681 O O . ALA A 1 88 ? -5.591 10.000 3.193 1.00 95.38 88 ALA A O 1
ATOM 682 N N . GLN A 1 89 ? -5.762 9.352 5.333 1.00 97.19 89 GLN A N 1
ATOM 683 C CA . GLN A 1 89 ? -5.266 7.994 5.109 1.00 97.19 89 GLN A CA 1
ATOM 684 C C . GLN A 1 89 ? -6.285 7.169 4.320 1.00 97.19 89 GLN A C 1
ATOM 686 O O . GLN A 1 89 ? -5.923 6.506 3.351 1.00 97.19 89 GLN A O 1
ATOM 691 N N . LEU A 1 90 ? -7.571 7.282 4.663 1.00 95.94 90 LEU A N 1
ATOM 692 C CA . LEU A 1 90 ? -8.662 6.645 3.921 1.00 95.94 90 LEU A CA 1
ATOM 693 C C . LEU A 1 90 ? -8.712 7.082 2.451 1.00 95.94 90 LEU A C 1
ATOM 695 O O . LEU A 1 90 ? -8.848 6.241 1.565 1.00 95.94 90 LEU A O 1
ATOM 699 N N . ALA A 1 91 ? -8.549 8.378 2.177 1.00 95.69 91 ALA A N 1
ATOM 700 C CA . ALA A 1 91 ? -8.487 8.901 0.810 1.00 95.69 91 ALA A CA 1
ATOM 701 C C . ALA A 1 91 ? -7.182 8.517 0.074 1.00 95.69 91 ALA A C 1
ATOM 703 O O . ALA A 1 91 ? -7.162 8.358 -1.153 1.00 95.69 91 ALA A O 1
ATOM 704 N N . GLY A 1 92 ? -6.084 8.348 0.817 1.00 95.62 92 GLY A N 1
ATOM 705 C CA . GLY A 1 92 ? -4.773 7.967 0.292 1.00 95.62 92 GLY A CA 1
ATOM 706 C C . GLY A 1 92 ? -4.699 6.523 -0.211 1.00 95.62 92 GLY A C 1
ATOM 707 O O . GLY A 1 92 ? -3.999 6.258 -1.195 1.00 95.62 92 GLY A O 1
ATOM 708 N N . LEU A 1 93 ? -5.451 5.601 0.400 1.00 94.75 93 LEU A N 1
ATOM 709 C CA . LEU A 1 93 ? -5.488 4.184 0.014 1.00 94.75 93 LEU A CA 1
ATOM 710 C C . LEU A 1 93 ? -5.856 3.955 -1.466 1.00 94.75 93 LEU A C 1
ATOM 712 O O . LEU A 1 93 ? -5.020 3.409 -2.195 1.00 94.75 93 LEU A O 1
ATOM 716 N N . PRO A 1 94 ? -7.041 4.372 -1.964 1.00 93.62 94 PRO A N 1
ATOM 717 C CA . PRO A 1 94 ? -7.420 4.142 -3.358 1.00 93.62 94 PRO A CA 1
ATOM 718 C C . PRO A 1 94 ? -6.500 4.879 -4.338 1.00 93.62 94 PRO A C 1
ATOM 720 O O . PRO A 1 94 ? -6.198 4.348 -5.404 1.00 93.62 94 PRO A O 1
ATOM 723 N N . THR A 1 95 ? -5.994 6.057 -3.963 1.00 95.19 95 THR A N 1
ATOM 724 C CA . THR A 1 95 ? -5.044 6.840 -4.772 1.00 95.19 95 THR A CA 1
ATOM 725 C C . THR A 1 95 ? -3.724 6.090 -4.977 1.00 95.19 95 THR A C 1
ATOM 727 O O . THR A 1 95 ? -3.205 5.998 -6.096 1.00 95.19 95 THR A O 1
ATOM 730 N N . SER A 1 96 ? -3.193 5.507 -3.902 1.00 95.62 96 SER A N 1
ATOM 731 C CA . SER A 1 96 ? -1.949 4.736 -3.942 1.00 95.62 96 SER A CA 1
ATOM 732 C C . SER A 1 96 ? -2.131 3.450 -4.749 1.00 95.62 96 SER A C 1
ATOM 734 O O . SER A 1 96 ? -1.337 3.170 -5.647 1.00 95.62 96 SER A O 1
ATOM 736 N N . VAL A 1 97 ? -3.228 2.717 -4.517 1.00 92.44 97 VAL A N 1
ATOM 737 C CA . VAL A 1 97 ? -3.562 1.502 -5.280 1.00 92.44 97 VAL A CA 1
ATOM 738 C C . VAL A 1 97 ? -3.729 1.808 -6.769 1.00 92.44 97 VAL A C 1
ATOM 740 O O . VAL A 1 97 ? -3.156 1.100 -7.593 1.00 92.44 97 VAL A O 1
ATOM 743 N N . ALA A 1 98 ? -4.444 2.873 -7.139 1.00 91.12 98 ALA A N 1
ATOM 744 C CA . ALA A 1 98 ? -4.629 3.257 -8.539 1.00 91.12 98 ALA A CA 1
ATOM 745 C C . ALA A 1 98 ? -3.295 3.561 -9.238 1.00 91.12 98 ALA A C 1
ATOM 747 O O . ALA A 1 98 ? -3.085 3.137 -10.377 1.00 91.12 98 ALA A O 1
ATOM 748 N N . THR A 1 99 ? -2.376 4.237 -8.541 1.00 91.44 99 THR A N 1
ATOM 749 C CA . THR A 1 99 ? -1.029 4.535 -9.050 1.00 91.44 99 THR A CA 1
ATOM 750 C C . THR A 1 99 ? -0.226 3.256 -9.278 1.00 91.44 99 THR A C 1
ATOM 752 O O . THR A 1 99 ? 0.385 3.094 -10.334 1.00 91.44 99 THR A O 1
ATOM 755 N N . ILE A 1 100 ? -0.255 2.325 -8.321 1.00 91.25 100 ILE A N 1
ATOM 756 C CA . ILE A 1 100 ? 0.449 1.039 -8.420 1.00 91.25 100 ILE A CA 1
ATOM 757 C C . ILE A 1 100 ? -0.152 0.179 -9.539 1.00 91.25 100 ILE A C 1
ATOM 759 O O . ILE A 1 100 ? 0.575 -0.388 -10.352 1.00 91.25 100 ILE A O 1
ATOM 763 N N . VAL A 1 101 ? -1.480 0.093 -9.630 1.00 85.31 101 VAL A N 1
ATOM 764 C CA . VAL A 1 101 ? -2.146 -0.718 -10.655 1.00 85.31 101 VAL A CA 1
ATOM 765 C C . VAL A 1 101 ? -1.866 -0.172 -12.051 1.00 85.31 101 VAL A C 1
ATOM 767 O O . VAL A 1 101 ? -1.411 -0.923 -12.913 1.00 85.31 101 VAL A O 1
ATOM 770 N N . SER A 1 102 ? -2.071 1.129 -12.261 1.00 83.19 102 SER A N 1
ATOM 771 C CA . SER A 1 102 ? -1.939 1.751 -13.584 1.00 83.19 102 SER A CA 1
ATOM 772 C C . SER A 1 102 ? -0.509 1.699 -14.114 1.00 83.19 102 SER A C 1
ATOM 774 O O . SER A 1 102 ? -0.309 1.419 -15.290 1.00 83.19 102 SER A O 1
ATOM 776 N N . ASN A 1 103 ? 0.484 1.918 -13.247 1.00 82.81 103 ASN A N 1
ATOM 777 C CA . ASN A 1 103 ? 1.885 2.022 -13.659 1.00 82.81 103 ASN A CA 1
ATOM 778 C C . ASN A 1 103 ? 2.677 0.715 -13.521 1.00 82.81 103 ASN A C 1
ATOM 780 O O . ASN A 1 103 ? 3.847 0.686 -13.898 1.00 82.81 103 ASN A O 1
ATOM 784 N N . TYR A 1 104 ? 2.094 -0.340 -12.939 1.00 83.44 104 TYR A N 1
ATOM 785 C CA . TYR A 1 104 ? 2.836 -1.563 -12.629 1.00 83.44 104 TYR A CA 1
ATOM 786 C C . TYR A 1 104 ? 2.014 -2.852 -12.763 1.00 83.44 104 TYR A C 1
ATOM 788 O O . TYR A 1 104 ? 2.336 -3.685 -13.612 1.00 83.44 104 TYR A O 1
ATOM 796 N N . LEU A 1 105 ? 0.943 -3.047 -11.980 1.00 73.69 105 LEU A N 1
ATOM 797 C CA . LEU A 1 105 ? 0.237 -4.345 -11.978 1.00 73.69 105 LEU A CA 1
ATOM 798 C C . LEU A 1 105 ? -0.502 -4.645 -13.290 1.00 73.69 105 LEU A C 1
ATOM 800 O O . LEU A 1 105 ? -0.558 -5.808 -13.694 1.00 73.69 105 LEU A O 1
ATOM 804 N N . SER A 1 106 ? -1.023 -3.630 -13.986 1.00 69.94 106 SER A N 1
ATOM 805 C CA . SER A 1 106 ? -1.671 -3.817 -15.291 1.00 69.94 106 SER A CA 1
ATOM 806 C C . SER A 1 106 ? -0.716 -4.417 -16.326 1.00 69.94 106 SER A C 1
ATOM 808 O O . SER A 1 106 ? -1.125 -5.307 -17.071 1.00 69.94 106 SER A O 1
ATOM 810 N N . HIS A 1 107 ? 0.566 -4.029 -16.319 1.00 73.31 107 HIS A N 1
ATOM 811 C CA . HIS A 1 107 ? 1.587 -4.624 -17.192 1.00 73.31 107 HIS A CA 1
ATOM 812 C C . HIS A 1 107 ? 1.783 -6.118 -16.897 1.00 73.31 107 HIS A C 1
ATOM 814 O O . HIS A 1 107 ? 1.887 -6.933 -17.811 1.00 73.31 107 HIS A O 1
ATOM 820 N N . TRP A 1 108 ? 1.758 -6.494 -15.617 1.00 65.88 108 TRP A N 1
ATOM 821 C CA . TRP A 1 108 ? 1.955 -7.874 -15.176 1.00 65.88 108 TRP A CA 1
ATOM 822 C C . TRP A 1 108 ? 0.757 -8.787 -15.451 1.00 65.88 108 TRP A C 1
ATOM 824 O O . TRP A 1 108 ? 0.937 -9.934 -15.860 1.00 65.88 108 TRP A O 1
ATOM 834 N N . SER A 1 109 ? -0.467 -8.294 -15.242 1.00 61.03 109 SER A N 1
ATOM 835 C CA . SER A 1 109 ? -1.680 -9.094 -15.448 1.00 61.03 109 SER A CA 1
ATOM 836 C C . SER A 1 109 ? -2.032 -9.276 -16.925 1.00 61.03 109 SER A C 1
ATOM 838 O O . SER A 1 109 ? -2.704 -10.248 -17.264 1.00 61.03 109 SER A O 1
ATOM 840 N N . THR A 1 110 ? -1.621 -8.350 -17.795 1.00 63.81 110 THR A N 1
ATOM 841 C CA . THR A 1 110 ? -1.970 -8.371 -19.227 1.00 63.81 110 THR A CA 1
ATOM 842 C C . THR A 1 110 ? -0.826 -8.832 -20.128 1.00 63.81 110 THR A C 1
ATOM 844 O O . THR A 1 110 ? -1.042 -9.035 -21.320 1.00 63.81 110 THR A O 1
ATOM 847 N N . GLY A 1 111 ? 0.388 -8.991 -19.585 1.00 57.62 111 GLY A N 1
ATOM 848 C CA . GLY A 1 111 ? 1.586 -9.269 -20.380 1.00 57.62 111 GLY A CA 1
ATOM 849 C C . GLY A 1 111 ? 1.901 -8.162 -21.393 1.00 57.62 111 GLY A C 1
ATOM 850 O O . GLY A 1 111 ? 2.554 -8.428 -22.400 1.00 57.62 111 GLY A O 1
ATOM 851 N N . GLN A 1 112 ? 1.392 -6.941 -21.177 1.00 56.47 112 GLN A N 1
ATOM 852 C CA . GLN A 1 112 ? 1.555 -5.836 -22.116 1.00 56.47 112 GLN A CA 1
ATOM 853 C C . GLN A 1 112 ? 3.026 -5.433 -22.269 1.00 56.47 112 GLN A C 1
ATOM 855 O O . GLN A 1 112 ? 3.737 -5.190 -21.298 1.00 56.47 112 GLN A O 1
ATOM 860 N N . ALA A 1 113 ? 3.438 -5.293 -23.530 1.00 52.09 113 ALA A N 1
ATOM 861 C CA . ALA A 1 113 ? 4.817 -5.113 -23.981 1.00 52.09 113 ALA A CA 1
ATOM 862 C C . ALA A 1 113 ? 5.375 -3.677 -23.874 1.00 52.09 113 ALA A C 1
ATOM 864 O O . ALA A 1 113 ? 6.413 -3.384 -24.464 1.00 52.09 113 ALA A O 1
ATOM 865 N N . HIS A 1 114 ? 4.701 -2.757 -23.174 1.00 63.62 114 HIS A N 1
ATOM 866 C CA . HIS A 1 114 ? 5.241 -1.405 -23.005 1.00 63.62 114 HIS A CA 1
ATOM 867 C C . HIS A 1 114 ? 6.348 -1.430 -21.952 1.00 63.62 114 HIS A C 1
ATOM 869 O O . HIS A 1 114 ? 6.111 -1.825 -20.809 1.00 63.62 114 HIS A O 1
ATOM 875 N N . ALA A 1 115 ? 7.550 -1.010 -22.351 1.00 74.06 115 ALA A N 1
ATOM 876 C CA . ALA A 1 115 ? 8.697 -0.920 -21.461 1.00 74.06 115 ALA A CA 1
ATOM 877 C C . ALA A 1 115 ? 8.423 0.079 -20.328 1.00 74.06 115 ALA A C 1
ATOM 879 O O . ALA A 1 115 ? 7.894 1.172 -20.550 1.00 74.06 115 ALA A O 1
ATOM 880 N N . PHE A 1 116 ? 8.803 -0.290 -19.108 1.00 85.94 116 PHE A N 1
ATOM 881 C CA . PHE A 1 116 ? 8.746 0.622 -17.977 1.00 85.94 116 PHE A CA 1
ATOM 882 C C . PHE A 1 116 ? 9.735 1.775 -18.150 1.00 85.94 116 PHE A C 1
ATOM 884 O O . PHE A 1 116 ? 10.846 1.589 -18.646 1.00 85.94 116 PHE A O 1
ATOM 891 N N . THR A 1 117 ? 9.366 2.954 -17.647 1.00 89.50 117 THR A N 1
ATOM 892 C CA . THR A 1 117 ? 10.296 4.081 -17.507 1.00 89.50 117 THR A CA 1
ATOM 893 C C . THR A 1 117 ? 10.783 4.183 -16.062 1.00 89.50 117 THR A C 1
ATOM 895 O O . THR A 1 117 ? 10.044 3.882 -15.123 1.00 89.50 117 THR A O 1
ATOM 898 N N . ALA A 1 118 ? 12.017 4.643 -15.846 1.00 91.56 118 ALA A N 1
ATOM 899 C CA . ALA A 1 118 ? 12.525 4.829 -14.486 1.00 91.56 118 ALA A CA 1
ATOM 900 C C . ALA A 1 118 ? 11.664 5.807 -13.650 1.00 91.56 118 ALA A C 1
ATOM 902 O O . ALA A 1 118 ? 11.368 5.479 -12.499 1.00 91.56 118 ALA A O 1
ATOM 903 N N . PRO A 1 119 ? 11.177 6.950 -14.186 1.00 92.38 119 PRO A N 1
ATOM 904 C CA . PRO A 1 119 ? 10.275 7.834 -13.445 1.00 92.38 119 PRO A CA 1
ATOM 905 C C . PRO A 1 119 ? 8.954 7.168 -13.044 1.00 92.38 119 PRO A C 1
ATOM 907 O O . PRO A 1 119 ? 8.517 7.342 -11.906 1.00 92.38 119 PRO A O 1
ATOM 910 N N . SER A 1 120 ? 8.336 6.372 -13.928 1.00 91.38 120 SER A N 1
ATOM 911 C CA . SER A 1 120 ? 7.083 5.679 -13.595 1.00 91.38 120 SER A CA 1
ATOM 912 C C . SER A 1 120 ? 7.290 4.659 -12.476 1.00 91.38 120 SER A C 1
ATOM 914 O O . SER A 1 120 ? 6.501 4.612 -11.536 1.00 91.38 120 SER A O 1
ATOM 916 N N . LEU A 1 121 ? 8.391 3.902 -12.512 1.00 93.06 121 LEU A N 1
ATOM 917 C CA . LEU A 1 121 ? 8.727 2.940 -11.460 1.00 93.06 121 LEU A CA 1
ATOM 918 C C . LEU A 1 121 ? 9.105 3.608 -10.128 1.00 93.06 121 LEU A C 1
ATOM 920 O O . LEU A 1 121 ? 8.727 3.107 -9.070 1.00 93.06 121 LEU A O 1
ATOM 924 N N . LYS A 1 122 ? 9.776 4.768 -10.150 1.00 95.62 122 LYS A N 1
ATOM 925 C CA . LYS A 1 122 ? 9.990 5.585 -8.939 1.00 95.62 122 LYS A CA 1
ATOM 926 C C . LYS A 1 122 ? 8.661 6.059 -8.345 1.00 95.62 122 LYS A C 1
ATOM 928 O O . LYS A 1 122 ? 8.484 6.001 -7.131 1.00 95.62 122 LYS A O 1
ATOM 933 N N . GLY A 1 123 ? 7.711 6.460 -9.193 1.00 95.12 123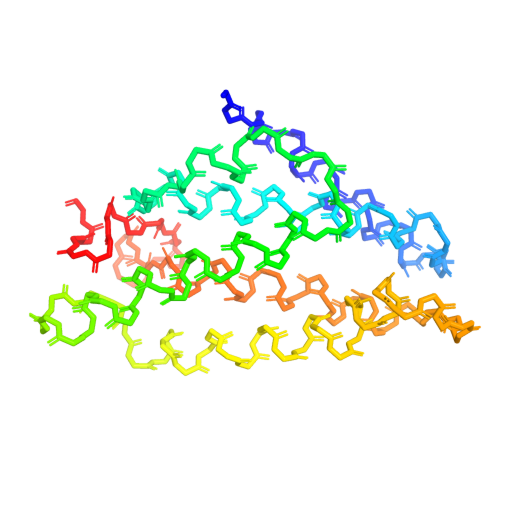 GLY A N 1
ATOM 934 C CA . GLY A 1 123 ? 6.349 6.795 -8.771 1.00 95.12 123 GLY A CA 1
ATOM 935 C C . GLY A 1 123 ? 5.628 5.619 -8.106 1.00 95.12 123 GLY A C 1
ATOM 936 O O . GLY A 1 123 ? 4.975 5.801 -7.082 1.00 95.12 123 GLY A O 1
ATOM 937 N N . VAL A 1 124 ? 5.802 4.401 -8.628 1.00 95.19 124 VAL A N 1
ATOM 938 C CA . VAL A 1 124 ? 5.255 3.176 -8.019 1.00 95.19 124 VAL A CA 1
ATOM 939 C C . VAL A 1 124 ? 5.889 2.907 -6.654 1.00 95.19 124 VAL A C 1
ATOM 941 O O . VAL A 1 124 ? 5.160 2.653 -5.701 1.00 95.19 124 VAL A O 1
ATOM 944 N N . MET A 1 125 ? 7.216 3.021 -6.527 1.00 96.94 125 MET A N 1
ATOM 945 C CA . MET A 1 125 ? 7.906 2.873 -5.237 1.00 96.94 125 MET A CA 1
ATOM 946 C C . MET A 1 125 ? 7.368 3.854 -4.191 1.00 96.94 125 MET A C 1
ATOM 948 O O . MET A 1 125 ? 7.038 3.445 -3.080 1.00 96.94 125 MET A O 1
ATOM 952 N N . GLN A 1 126 ? 7.187 5.126 -4.560 1.00 97.31 126 GLN A N 1
ATOM 953 C CA . GLN A 1 126 ? 6.596 6.116 -3.660 1.00 97.31 126 GLN A CA 1
ATOM 954 C C . GLN A 1 126 ? 5.142 5.779 -3.302 1.00 97.31 126 GLN A C 1
ATOM 956 O O . GLN A 1 126 ? 4.737 5.938 -2.154 1.00 97.31 126 GLN A O 1
ATOM 961 N N . ALA A 1 127 ? 4.347 5.291 -4.258 1.00 97.44 127 ALA A N 1
ATOM 962 C CA . ALA A 1 127 ? 2.968 4.891 -3.999 1.00 97.44 127 ALA A CA 1
ATOM 963 C C . ALA A 1 127 ? 2.873 3.695 -3.035 1.00 97.44 127 ALA A C 1
ATOM 965 O O . ALA A 1 127 ? 1.956 3.654 -2.219 1.00 97.44 127 ALA A O 1
ATOM 966 N N . ILE A 1 128 ? 3.828 2.760 -3.075 1.00 97.00 128 ILE A N 1
ATOM 967 C CA . ILE A 1 128 ? 3.919 1.653 -2.108 1.00 97.00 128 ILE A CA 1
ATOM 968 C C . ILE A 1 128 ? 4.170 2.189 -0.691 1.00 97.00 128 ILE A C 1
ATOM 970 O O . ILE A 1 128 ? 3.509 1.757 0.255 1.00 97.00 128 ILE A O 1
ATOM 974 N N . GLU A 1 129 ? 5.082 3.153 -0.535 1.00 96.69 129 GLU A N 1
ATOM 975 C CA . GLU A 1 129 ? 5.328 3.792 0.767 1.00 96.69 129 GLU A CA 1
ATOM 976 C C . GLU A 1 129 ? 4.106 4.566 1.258 1.00 96.69 129 GLU A C 1
ATOM 978 O O . GLU A 1 129 ? 3.708 4.420 2.411 1.00 96.69 129 GLU A O 1
ATOM 983 N N . ASN A 1 130 ? 3.467 5.340 0.377 1.00 97.62 130 ASN A N 1
ATOM 984 C CA . ASN A 1 130 ? 2.262 6.100 0.707 1.00 97.62 130 ASN A CA 1
ATOM 985 C C . ASN A 1 130 ? 1.117 5.174 1.140 1.00 97.62 130 ASN A C 1
ATOM 987 O O . ASN A 1 130 ? 0.426 5.464 2.116 1.00 97.62 130 ASN A O 1
ATOM 991 N N . PHE A 1 131 ? 0.951 4.035 0.459 1.00 97.75 131 PHE A N 1
ATOM 992 C CA . PHE A 1 131 ? -0.016 3.011 0.841 1.00 97.75 131 PHE A CA 1
ATOM 993 C C . PHE A 1 131 ? 0.254 2.495 2.259 1.00 97.75 131 PHE A C 1
ATOM 995 O O . PHE A 1 131 ? -0.650 2.482 3.090 1.00 97.75 131 PHE A O 1
ATOM 1002 N N . ALA A 1 132 ? 1.496 2.107 2.565 1.00 96.94 132 ALA A N 1
ATOM 1003 C CA . ALA A 1 132 ? 1.852 1.626 3.899 1.00 96.94 132 ALA A CA 1
ATOM 1004 C C . ALA A 1 132 ? 1.708 2.723 4.970 1.00 96.94 132 ALA A C 1
ATOM 1006 O O . ALA A 1 132 ? 1.243 2.447 6.076 1.00 96.94 132 ALA A O 1
ATOM 1007 N N . GLY A 1 133 ? 2.046 3.968 4.627 1.00 97.25 133 GLY A N 1
ATOM 1008 C CA . GLY A 1 133 ? 1.893 5.146 5.481 1.00 97.25 133 GLY A CA 1
ATOM 1009 C C . GLY A 1 133 ? 0.442 5.437 5.870 1.00 97.25 133 GLY A C 1
ATOM 1010 O O . GLY A 1 133 ? 0.203 5.962 6.953 1.00 97.25 133 GLY A O 1
ATOM 1011 N N . CYS A 1 134 ? -0.542 5.008 5.070 1.00 97.81 134 CYS A N 1
ATOM 1012 C CA . CYS A 1 134 ? -1.956 5.097 5.449 1.00 97.81 134 CYS A CA 1
ATOM 1013 C C . CYS A 1 134 ? -2.286 4.276 6.709 1.00 97.81 134 CYS A C 1
ATOM 1015 O O . CYS A 1 134 ? -3.274 4.552 7.375 1.00 97.81 134 CYS A O 1
ATOM 1017 N N . PHE A 1 135 ? -1.451 3.296 7.063 1.00 97.88 135 PHE A N 1
ATOM 1018 C CA . PHE A 1 135 ? -1.589 2.474 8.267 1.00 97.88 135 PHE A CA 1
ATOM 1019 C C . PHE A 1 135 ? -0.627 2.890 9.382 1.00 97.88 135 PHE A C 1
ATOM 1021 O O . PHE A 1 135 ? -0.384 2.116 10.312 1.00 97.88 135 PHE A O 1
ATOM 1028 N N . GLN A 1 136 ? -0.069 4.096 9.303 1.00 97.19 136 GLN A N 1
ATOM 1029 C CA . GLN A 1 136 ? 0.842 4.633 10.300 1.00 97.19 136 GLN A CA 1
ATOM 1030 C C . GLN A 1 136 ? 0.379 5.997 10.787 1.00 97.19 136 GLN A C 1
ATOM 1032 O O . GLN A 1 136 ? -0.147 6.794 10.022 1.00 97.19 136 GLN A O 1
ATOM 1037 N N . PHE A 1 137 ? 0.642 6.293 12.050 1.00 95.75 137 PHE A N 1
ATOM 1038 C CA . PHE A 1 137 ? 0.405 7.600 12.639 1.00 95.75 137 PHE A CA 1
ATOM 1039 C C . PHE A 1 137 ? 1.668 8.098 13.324 1.00 95.75 137 PHE A C 1
ATOM 1041 O O . PHE A 1 137 ? 2.538 7.323 13.732 1.00 95.75 137 PHE A O 1
ATOM 1048 N N . GLU A 1 138 ? 1.767 9.411 13.449 1.00 95.06 138 GLU A N 1
ATOM 1049 C CA . GLU A 1 138 ? 2.871 10.046 14.141 1.00 95.06 138 GLU A CA 1
ATOM 1050 C C . GLU A 1 138 ? 2.753 9.828 15.658 1.00 95.06 138 GLU A C 1
ATOM 1052 O O . GLU A 1 138 ? 1.714 10.105 16.266 1.00 95.06 138 GLU A O 1
ATOM 1057 N N . HIS A 1 139 ? 3.812 9.318 16.288 1.00 92.38 139 HIS A N 1
ATOM 1058 C CA . HIS A 1 139 ? 3.836 9.069 17.723 1.00 92.38 139 HIS A CA 1
ATOM 1059 C C . HIS A 1 139 ? 5.239 9.229 18.344 1.00 92.38 139 HIS A C 1
ATOM 1061 O O . HIS A 1 139 ? 6.110 8.383 18.102 1.00 92.38 139 HIS A O 1
ATOM 1067 N N . PRO A 1 140 ? 5.428 10.185 19.280 1.00 92.62 140 PRO A N 1
ATOM 1068 C CA . PRO A 1 140 ? 4.447 11.183 19.73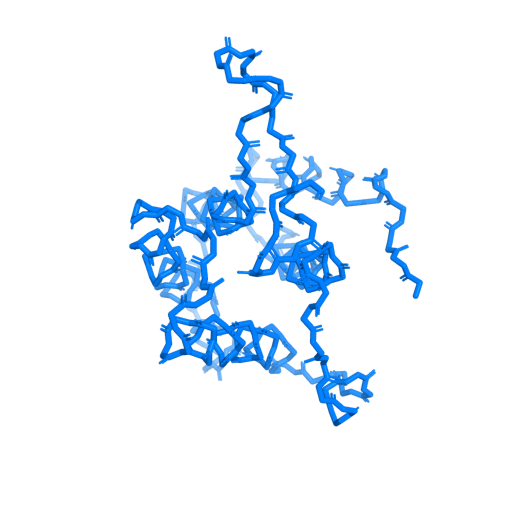4 1.00 92.62 140 PRO A CA 1
ATOM 1069 C C . PRO A 1 140 ? 4.055 12.168 18.622 1.00 92.62 140 PRO A C 1
ATOM 1071 O O . PRO A 1 140 ? 4.827 12.364 17.687 1.00 92.62 140 PRO A O 1
ATOM 1074 N N . ALA A 1 141 ? 2.878 12.789 18.712 1.00 90.00 141 ALA A N 1
ATOM 1075 C CA . ALA A 1 141 ? 2.457 13.799 17.736 1.00 90.00 141 ALA A CA 1
ATOM 1076 C C . ALA A 1 141 ? 3.479 14.954 17.662 1.00 90.00 141 ALA A C 1
ATOM 1078 O O . ALA A 1 141 ? 3.971 15.408 18.697 1.00 90.00 141 ALA A O 1
ATOM 1079 N N . GLY A 1 142 ? 3.812 15.407 16.452 1.00 90.94 142 GLY A N 1
ATOM 1080 C CA . GLY A 1 142 ? 4.837 16.422 16.181 1.00 90.94 142 GLY A CA 1
ATOM 1081 C C . GLY A 1 142 ? 6.298 15.939 16.216 1.00 90.94 142 GLY A C 1
ATOM 1082 O O . GLY A 1 142 ? 7.204 16.764 16.123 1.00 90.94 142 GLY A O 1
ATOM 1083 N N . SER A 1 143 ? 6.563 14.637 16.381 1.00 93.00 143 SER A N 1
ATOM 1084 C CA . SER A 1 143 ? 7.928 14.079 16.443 1.00 93.00 143 SER A CA 1
ATOM 1085 C C . SER A 1 143 ? 8.562 13.722 15.090 1.00 93.00 143 SER A C 1
ATOM 1087 O O . SER A 1 143 ? 9.748 13.401 15.033 1.00 93.00 143 SER A O 1
ATOM 1089 N N . GLY A 1 144 ? 7.779 13.678 14.017 1.00 91.44 144 GLY A N 1
ATOM 1090 C CA . GLY A 1 144 ? 8.113 13.087 12.722 1.00 91.44 144 GLY A CA 1
ATOM 1091 C C . GLY A 1 144 ? 8.192 11.554 12.726 1.00 91.44 144 GLY A C 1
ATOM 1092 O O . GLY A 1 144 ? 8.338 10.941 11.666 1.00 91.44 144 GLY A O 1
ATOM 1093 N N . GLN A 1 145 ? 8.093 10.901 13.890 1.00 92.31 145 GLN A N 1
ATOM 1094 C CA . GLN A 1 145 ? 8.233 9.451 14.009 1.00 92.31 145 GLN A CA 1
ATOM 1095 C C . GLN A 1 145 ? 6.901 8.758 13.752 1.00 92.31 145 GLN A C 1
ATOM 1097 O O . GLN A 1 145 ? 5.966 8.883 14.537 1.00 92.31 145 GLN A O 1
ATOM 1102 N N . HIS A 1 146 ? 6.837 7.975 12.681 1.00 93.69 146 HIS A N 1
ATOM 1103 C CA . HIS A 1 146 ? 5.641 7.229 12.316 1.00 93.69 146 HIS A CA 1
ATOM 1104 C C . HIS A 1 146 ? 5.691 5.804 12.869 1.00 93.69 146 HIS A C 1
ATOM 1106 O O . HIS A 1 146 ? 6.733 5.143 12.862 1.00 93.69 146 HIS A O 1
ATOM 1112 N N . ARG A 1 147 ? 4.551 5.328 13.370 1.00 94.94 147 ARG A N 1
ATOM 1113 C CA . ARG A 1 147 ? 4.360 3.963 13.869 1.00 94.94 147 ARG A CA 1
ATOM 1114 C C . ARG A 1 147 ? 3.085 3.385 13.289 1.00 94.94 147 ARG A C 1
ATOM 1116 O O . ARG A 1 147 ? 2.107 4.103 13.122 1.00 94.94 147 ARG A O 1
ATOM 1123 N N . TYR A 1 148 ? 3.087 2.083 13.023 1.00 96.31 148 TYR A N 1
ATOM 1124 C CA . TYR A 1 148 ? 1.864 1.389 12.636 1.00 96.31 148 TYR A CA 1
ATOM 1125 C C . TYR A 1 148 ? 0.807 1.486 13.739 1.00 96.31 148 TYR A C 1
ATOM 1127 O O . TYR A 1 148 ? 1.143 1.402 14.924 1.00 96.31 148 TYR A O 1
ATOM 1135 N N . TYR A 1 149 ? -0.460 1.611 13.339 1.00 96.50 149 TYR A N 1
ATOM 1136 C CA . TYR A 1 149 ? -1.579 1.339 14.242 1.00 96.50 149 TYR A CA 1
ATOM 1137 C C . TYR A 1 149 ? -1.444 -0.074 14.815 1.00 96.50 149 TYR A C 1
ATOM 1139 O O . TYR A 1 149 ? -1.010 -0.994 14.120 1.00 96.50 149 TYR A O 1
ATOM 1147 N N . LYS A 1 150 ? -1.853 -0.270 16.070 1.00 95.69 150 LYS A N 1
ATOM 1148 C CA . LYS A 1 150 ? -1.932 -1.615 16.656 1.00 95.69 150 LYS A CA 1
ATOM 1149 C C . LYS A 1 150 ? -2.962 -2.492 15.942 1.00 95.69 150 LYS A C 1
ATOM 1151 O O . LYS A 1 150 ? -2.753 -3.693 15.797 1.00 95.69 150 LYS A O 1
ATOM 1156 N N . SER A 1 151 ? -4.081 -1.905 15.527 1.00 96.56 151 SER A N 1
ATOM 1157 C CA . SER A 1 151 ? -5.067 -2.545 14.659 1.00 96.56 151 SER A CA 1
ATOM 1158 C C . SER A 1 151 ? -5.893 -1.504 13.910 1.00 96.56 151 SER A C 1
ATOM 1160 O O . SER A 1 151 ? -5.820 -0.311 14.203 1.00 96.56 151 SER A O 1
ATOM 1162 N N . LEU A 1 152 ? -6.759 -1.949 12.997 1.00 96.56 152 LEU A N 1
ATOM 1163 C CA . LEU A 1 152 ? -7.734 -1.071 12.337 1.00 96.56 152 LEU A CA 1
ATOM 1164 C C . LEU A 1 152 ? -8.733 -0.409 13.301 1.00 96.56 152 LEU A C 1
ATOM 1166 O O . LEU A 1 152 ? -9.429 0.513 12.892 1.00 96.56 152 LEU A O 1
ATOM 1170 N N . SER A 1 153 ? -8.787 -0.828 14.569 1.00 96.56 153 SER A N 1
ATOM 1171 C CA . SER A 1 153 ? -9.639 -0.230 15.601 1.00 96.56 153 SER A CA 1
ATOM 1172 C C . SER A 1 153 ? -8.877 0.345 16.799 1.00 96.56 153 SER A C 1
ATOM 1174 O O . SER A 1 153 ? -9.503 0.740 17.781 1.00 96.56 153 SER A O 1
ATOM 1176 N N . GLN A 1 154 ? -7.539 0.362 16.776 1.00 95.44 154 GLN A N 1
ATOM 1177 C CA . GLN A 1 154 ? -6.729 0.771 17.927 1.00 95.44 154 GLN A CA 1
ATOM 1178 C C . GLN A 1 154 ? -5.397 1.408 17.502 1.00 95.44 154 GLN A C 1
ATOM 1180 O O . GLN A 1 154 ? -4.630 0.813 16.748 1.00 95.44 154 GLN A O 1
ATOM 1185 N N . LYS A 1 155 ? -5.082 2.598 18.044 1.00 91.81 155 LYS A N 1
ATOM 1186 C CA . LYS A 1 155 ? -3.812 3.300 17.770 1.00 91.81 155 LYS A CA 1
ATOM 1187 C C . LYS A 1 155 ? -2.593 2.637 18.430 1.00 91.81 155 LYS A C 1
ATOM 1189 O O . LYS A 1 155 ? -1.633 2.342 17.728 1.00 91.81 155 LYS A O 1
ATOM 1194 N N . LEU A 1 156 ? -2.642 2.370 19.739 1.00 86.94 156 LEU A N 1
ATOM 1195 C CA . LEU A 1 156 ? -1.535 1.830 20.553 1.00 86.94 156 LEU A CA 1
ATOM 1196 C C . LEU A 1 156 ? -1.928 0.575 21.321 1.00 86.94 156 LEU A C 1
ATOM 1198 O O . LEU A 1 156 ? -3.087 0.515 21.790 1.00 86.94 156 LEU A O 1
#

pLDDT: mean 87.41, std 12.32, range [43.25, 97.88]

Sequence (156 aa):
MLPQSGVIHKIRDTTHAFLDTGNTDDAAPRIRQYFEFKLEEVISRVGIPVPIGIAFNDDKQMAKNLIDAIKAAVDLHDAAGRLVLEPAQLAGLPTSVATIVSNYLSHWSTGQAHAFTAPSLKGVMQAIENFAGCFQFEHPAGSGQHRYYKSLSQKL